Protein AF-A0A9E4D3T9-F1 (afdb_monomer_lite)

pLDDT: mean 90.88, std 11.83, range [35.38, 97.19]

Structure (mmCIF, N/CA/C/O backbone):
data_AF-A0A9E4D3T9-F1
#
_entry.id   AF-A0A9E4D3T9-F1
#
loop_
_atom_site.group_PDB
_atom_site.id
_atom_site.type_symbol
_atom_site.label_atom_id
_atom_site.label_alt_id
_atom_site.label_comp_id
_atom_site.label_asym_id
_atom_site.label_entity_id
_atom_site.label_seq_id
_atom_site.pdbx_PDB_ins_code
_atom_site.Cartn_x
_atom_site.Cartn_y
_atom_site.Cartn_z
_atom_site.occupancy
_atom_site.B_iso_or_equiv
_atom_site.auth_seq_id
_atom_site.auth_comp_id
_atom_site.auth_asym_id
_atom_site.auth_atom_id
_atom_site.pdbx_PDB_model_num
ATOM 1 N N . MET A 1 1 ? -10.841 -1.102 -3.836 1.00 58.62 1 MET A N 1
ATOM 2 C CA . MET A 1 1 ? -10.801 -1.593 -5.240 1.00 58.62 1 MET A CA 1
ATOM 3 C C . MET A 1 1 ? -9.591 -1.067 -6.013 1.00 58.62 1 MET A C 1
ATOM 5 O O . MET A 1 1 ? -8.963 -1.864 -6.695 1.00 58.62 1 MET A O 1
ATOM 9 N N . ARG A 1 2 ? -9.224 0.217 -5.884 1.00 80.56 2 ARG A N 1
ATOM 10 C CA . ARG A 1 2 ? -8.137 0.854 -6.652 1.00 80.56 2 ARG A CA 1
ATOM 11 C C . ARG A 1 2 ? -6.734 0.271 -6.410 1.00 80.56 2 ARG A C 1
ATOM 13 O O . ARG A 1 2 ? -6.014 0.018 -7.365 1.00 80.56 2 ARG A O 1
ATOM 20 N N . GLU A 1 3 ? -6.364 -0.028 -5.168 1.00 84.69 3 GLU A N 1
ATOM 21 C CA . GLU A 1 3 ? -5.005 -0.501 -4.833 1.00 84.69 3 GLU A CA 1
ATOM 22 C C . GLU A 1 3 ? -4.711 -1.911 -5.337 1.00 84.69 3 GLU A C 1
ATOM 24 O O . GLU A 1 3 ? -3.620 -2.180 -5.835 1.00 84.69 3 GLU A O 1
ATOM 29 N N . ARG A 1 4 ? -5.713 -2.800 -5.305 1.00 87.12 4 ARG A N 1
ATOM 30 C CA . ARG A 1 4 ? -5.611 -4.134 -5.918 1.00 87.12 4 ARG A CA 1
ATOM 31 C C . ARG A 1 4 ? -5.382 -4.039 -7.426 1.00 87.12 4 ARG A C 1
ATOM 33 O O . ARG A 1 4 ? -4.553 -4.768 -7.960 1.00 87.12 4 ARG A O 1
ATOM 40 N N . GLN A 1 5 ? -6.080 -3.122 -8.096 1.00 89.69 5 GLN A N 1
ATOM 41 C CA . GLN A 1 5 ? -5.905 -2.886 -9.530 1.00 89.69 5 GLN A CA 1
ATOM 42 C C . GLN A 1 5 ? -4.517 -2.316 -9.847 1.00 89.69 5 GLN A C 1
ATOM 44 O O . GLN A 1 5 ? -3.891 -2.730 -10.823 1.00 89.69 5 GLN A O 1
ATOM 49 N N . ILE A 1 6 ? -4.006 -1.404 -9.014 1.00 91.50 6 ILE A N 1
ATOM 50 C CA . ILE A 1 6 ? -2.640 -0.894 -9.161 1.00 91.50 6 ILE A CA 1
ATOM 51 C C . ILE A 1 6 ? -1.616 -2.008 -8.935 1.00 91.50 6 ILE A C 1
ATOM 53 O O . ILE A 1 6 ? -0.716 -2.143 -9.754 1.00 91.50 6 ILE A O 1
ATOM 57 N N . CYS A 1 7 ? -1.774 -2.860 -7.917 1.00 91.19 7 CYS A N 1
ATOM 58 C CA . CYS A 1 7 ? -0.881 -4.007 -7.709 1.00 91.19 7 CYS A CA 1
ATOM 59 C C . CYS A 1 7 ? -0.852 -4.936 -8.929 1.00 91.19 7 CYS A C 1
ATOM 61 O O . CYS A 1 7 ? 0.228 -5.287 -9.389 1.00 91.19 7 CYS A O 1
ATOM 63 N N . ALA A 1 8 ? -2.015 -5.254 -9.505 1.00 92.06 8 ALA A N 1
ATOM 64 C CA . ALA A 1 8 ? -2.088 -6.040 -10.736 1.00 92.06 8 ALA A CA 1
ATOM 65 C C . ALA A 1 8 ? -1.396 -5.337 -11.919 1.00 92.06 8 ALA A C 1
ATOM 67 O O . ALA A 1 8 ? -0.710 -5.977 -12.705 1.00 92.06 8 ALA A O 1
ATOM 68 N N . THR A 1 9 ? -1.517 -4.010 -12.021 1.00 94.44 9 THR A N 1
ATOM 69 C CA . THR A 1 9 ? -0.818 -3.225 -13.054 1.00 94.44 9 THR A CA 1
ATOM 70 C C . THR A 1 9 ? 0.703 -3.286 -12.875 1.00 94.44 9 THR A C 1
ATOM 72 O O . THR A 1 9 ? 1.434 -3.391 -13.856 1.00 94.44 9 THR A O 1
ATOM 75 N N . ILE A 1 10 ? 1.184 -3.242 -11.630 1.00 94.00 10 ILE A N 1
ATOM 76 C CA . ILE A 1 10 ? 2.607 -3.374 -11.297 1.00 94.00 10 ILE A CA 1
ATOM 77 C C . ILE A 1 10 ? 3.115 -4.780 -11.641 1.00 94.00 10 ILE A C 1
ATOM 79 O O . ILE A 1 10 ? 4.200 -4.906 -12.204 1.00 94.00 10 ILE A O 1
ATOM 83 N N . ASP A 1 11 ? 2.329 -5.819 -11.347 1.00 92.88 11 ASP A N 1
ATOM 84 C CA . ASP A 1 11 ? 2.656 -7.201 -11.713 1.00 92.88 11 ASP A CA 1
ATOM 85 C C . ASP A 1 11 ? 2.786 -7.353 -13.234 1.00 92.88 11 ASP A C 1
ATOM 87 O O . ASP A 1 11 ? 3.779 -7.897 -13.713 1.00 92.88 11 ASP A O 1
ATOM 91 N N . THR A 1 12 ? 1.844 -6.799 -14.003 1.00 93.38 12 THR A N 1
ATOM 92 C CA . THR A 1 12 ? 1.932 -6.791 -15.469 1.00 93.38 12 THR A CA 1
ATOM 93 C C . THR A 1 12 ? 3.198 -6.082 -15.949 1.00 93.38 12 THR A C 1
ATOM 95 O O . THR A 1 12 ? 3.951 -6.663 -16.723 1.00 93.38 12 THR A O 1
ATOM 98 N N . LEU A 1 13 ? 3.494 -4.879 -15.442 1.00 93.50 13 LEU A N 1
ATOM 99 C CA . LEU A 1 13 ? 4.714 -4.138 -15.799 1.00 93.50 13 LEU A CA 1
ATOM 100 C C . LEU A 1 13 ? 6.002 -4.911 -15.490 1.00 93.50 13 LEU A C 1
ATOM 102 O O . LEU A 1 13 ? 6.992 -4.777 -16.207 1.00 93.50 13 LEU A O 1
ATOM 106 N N . ALA A 1 14 ? 6.012 -5.710 -14.423 1.00 92.94 14 ALA A N 1
ATOM 107 C CA . ALA A 1 14 ? 7.166 -6.533 -14.084 1.00 92.94 14 ALA A CA 1
ATOM 108 C C . ALA A 1 14 ? 7.370 -7.682 -15.088 1.00 92.94 14 ALA A C 1
ATOM 110 O O . ALA A 1 14 ? 8.515 -8.048 -15.359 1.00 92.94 14 ALA A O 1
ATOM 111 N N . LEU A 1 15 ? 6.286 -8.214 -15.662 1.00 90.56 15 LEU A N 1
ATOM 112 C CA . LEU A 1 15 ? 6.290 -9.387 -16.541 1.00 90.56 15 LEU A CA 1
ATOM 113 C C . LEU A 1 15 ? 6.420 -9.059 -18.039 1.00 90.56 15 LEU A C 1
ATOM 115 O O . LEU A 1 15 ? 6.905 -9.900 -18.788 1.00 90.56 15 LEU A O 1
ATOM 119 N N . THR A 1 16 ? 5.996 -7.878 -18.500 1.00 88.38 16 THR A N 1
ATOM 120 C CA . THR A 1 16 ? 5.957 -7.553 -19.940 1.00 88.38 16 THR A CA 1
ATOM 121 C C . THR A 1 16 ? 7.316 -7.150 -20.495 1.00 88.38 16 THR A C 1
ATOM 123 O O . THR A 1 16 ? 7.887 -6.168 -20.036 1.00 88.38 16 THR A O 1
ATOM 126 N N . GLU A 1 17 ? 7.814 -7.813 -21.538 1.00 82.12 17 GLU A N 1
ATOM 127 C CA . GLU A 1 17 ? 9.114 -7.477 -22.152 1.00 82.12 17 GLU A CA 1
ATOM 128 C C . GLU A 1 17 ? 9.203 -6.025 -22.636 1.00 82.12 17 GLU A C 1
ATOM 130 O O . GLU A 1 17 ? 10.240 -5.395 -22.449 1.00 82.12 17 GLU A O 1
ATOM 135 N N . VAL A 1 18 ? 8.099 -5.486 -23.159 1.00 88.19 18 VAL A N 1
ATOM 136 C CA . VAL A 1 18 ? 7.977 -4.088 -23.585 1.00 88.19 18 VAL A CA 1
ATOM 137 C C . VAL A 1 18 ? 7.400 -3.235 -22.456 1.00 88.19 18 VAL A C 1
ATOM 139 O O . VAL A 1 18 ? 6.403 -3.605 -21.822 1.00 88.19 18 VAL A O 1
ATOM 142 N N . PHE A 1 19 ? 8.009 -2.078 -22.210 1.00 92.00 19 PHE A N 1
ATOM 143 C CA . PHE A 1 19 ? 7.579 -1.134 -21.188 1.00 92.00 19 PHE A CA 1
ATOM 144 C C . PHE A 1 19 ? 6.271 -0.417 -21.568 1.00 92.00 19 PHE A C 1
ATOM 146 O O . PHE A 1 19 ? 6.219 0.433 -22.460 1.00 92.00 19 PHE A O 1
ATOM 153 N N . ASP A 1 20 ? 5.196 -0.710 -20.831 1.00 94.81 20 ASP A N 1
ATOM 154 C CA . ASP A 1 20 ? 3.904 -0.028 -20.969 1.00 94.81 20 ASP A CA 1
ATOM 155 C C . ASP A 1 20 ? 3.940 1.342 -20.265 1.00 94.81 20 ASP A C 1
ATOM 157 O O . ASP A 1 20 ? 3.680 1.481 -19.064 1.00 94.81 20 ASP A O 1
ATOM 161 N N . ARG A 1 21 ? 4.258 2.385 -21.041 1.00 94.94 21 ARG A N 1
ATOM 162 C CA . ARG A 1 21 ? 4.296 3.783 -20.578 1.00 94.94 21 ARG A CA 1
ATOM 163 C C . ARG A 1 21 ? 2.975 4.230 -19.920 1.00 94.94 21 ARG A C 1
ATOM 165 O O . ARG A 1 21 ? 3.037 4.728 -18.790 1.00 94.94 21 ARG A O 1
ATOM 172 N N . PRO A 1 22 ? 1.784 4.066 -20.538 1.00 95.12 22 PRO A N 1
ATOM 173 C CA . PRO A 1 22 ? 0.513 4.374 -19.880 1.00 95.12 22 PRO A CA 1
ATOM 174 C C . PRO A 1 22 ? 0.323 3.688 -18.522 1.00 95.12 22 PRO A C 1
ATOM 176 O O . PRO A 1 22 ? -0.147 4.326 -17.574 1.00 95.12 22 PRO A O 1
ATOM 179 N N . ALA A 1 23 ? 0.666 2.404 -18.399 1.00 94.94 23 ALA A N 1
ATOM 180 C CA . ALA A 1 23 ? 0.594 1.688 -17.128 1.00 94.94 23 ALA A CA 1
ATOM 181 C C . ALA A 1 23 ? 1.567 2.263 -16.095 1.00 94.94 23 ALA A C 1
ATOM 183 O O . ALA A 1 23 ? 1.160 2.526 -14.960 1.00 94.94 23 ALA A O 1
ATOM 184 N N . ALA A 1 24 ? 2.810 2.536 -16.491 1.00 96.00 24 ALA A N 1
ATOM 185 C CA . ALA A 1 24 ? 3.814 3.122 -15.613 1.00 96.00 24 ALA A CA 1
ATOM 186 C C . ALA A 1 24 ? 3.401 4.507 -15.091 1.00 96.00 24 ALA A C 1
ATOM 188 O O . ALA A 1 24 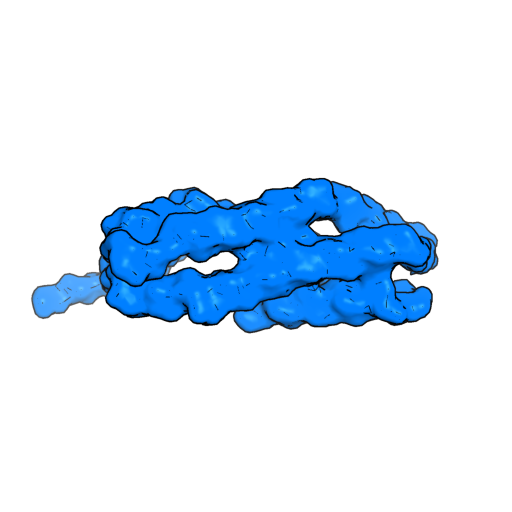? 3.555 4.777 -13.900 1.00 96.00 24 ALA A O 1
ATOM 189 N N . MET A 1 25 ? 2.791 5.355 -15.927 1.00 96.06 25 MET A N 1
ATOM 190 C CA . MET A 1 25 ? 2.252 6.651 -15.490 1.00 96.06 25 MET A CA 1
ATOM 191 C C . MET A 1 25 ? 1.140 6.496 -14.447 1.00 96.06 25 MET A C 1
ATOM 193 O O . MET A 1 25 ? 1.121 7.219 -13.450 1.00 96.06 25 MET A O 1
ATOM 197 N N . ARG A 1 26 ? 0.216 5.541 -14.643 1.00 95.31 26 ARG A N 1
ATOM 198 C CA . ARG A 1 26 ? -0.857 5.266 -13.669 1.00 95.31 26 ARG A CA 1
ATOM 199 C C . ARG A 1 26 ? -0.292 4.808 -12.327 1.00 95.31 26 ARG A C 1
ATOM 201 O O . ARG A 1 26 ? -0.758 5.278 -11.290 1.00 95.31 26 ARG A O 1
ATOM 208 N N . VAL A 1 27 ? 0.705 3.923 -12.356 1.00 95.75 27 VAL A N 1
ATOM 209 C CA . VAL A 1 27 ? 1.402 3.454 -11.154 1.00 95.75 27 VAL A CA 1
ATOM 210 C C . VAL A 1 27 ? 2.106 4.618 -10.466 1.00 95.75 27 VAL A C 1
ATOM 212 O O . VAL A 1 27 ? 1.870 4.848 -9.285 1.00 95.75 27 VAL A O 1
ATOM 215 N N . LEU A 1 28 ? 2.915 5.395 -11.189 1.00 96.00 28 LEU A N 1
ATOM 216 C CA . LEU A 1 28 ? 3.689 6.490 -10.607 1.00 96.00 28 LEU A CA 1
ATOM 217 C C . LEU A 1 28 ? 2.791 7.558 -9.969 1.00 96.00 28 LEU A C 1
ATOM 219 O O . LEU A 1 28 ? 3.089 8.025 -8.872 1.00 96.00 28 LEU A O 1
ATOM 223 N N . ARG A 1 29 ? 1.658 7.885 -10.604 1.00 95.19 29 ARG A N 1
ATOM 224 C CA . ARG A 1 29 ? 0.645 8.779 -10.030 1.00 95.19 29 ARG A CA 1
ATOM 225 C C . ARG A 1 29 ? 0.128 8.256 -8.691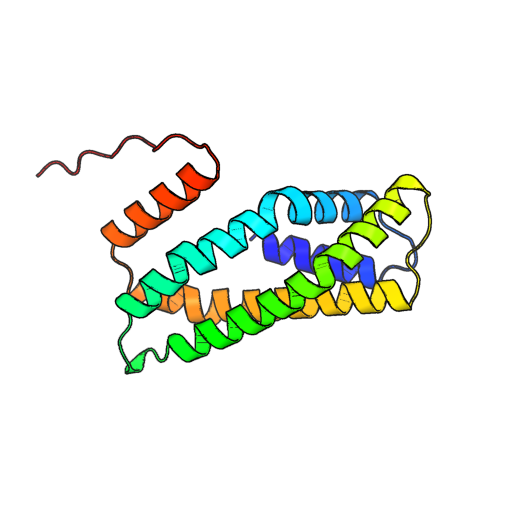 1.00 95.19 29 ARG A C 1
ATOM 227 O O . ARG A 1 29 ? 0.181 8.972 -7.698 1.00 95.19 29 ARG A O 1
ATOM 234 N N . PHE A 1 30 ? -0.295 6.992 -8.642 1.00 94.44 30 PHE A N 1
ATOM 235 C CA . PHE A 1 30 ? -0.759 6.368 -7.400 1.00 94.44 30 PHE A CA 1
ATOM 236 C C . PHE A 1 30 ? 0.319 6.392 -6.302 1.00 94.44 30 PHE A C 1
ATOM 238 O O . PHE A 1 30 ? 0.043 6.777 -5.166 1.00 94.44 30 PHE A O 1
ATOM 245 N N . LEU A 1 31 ? 1.560 6.024 -6.642 1.00 94.69 31 LEU A N 1
ATOM 246 C CA . LEU A 1 31 ? 2.677 6.003 -5.694 1.00 94.69 31 LEU A CA 1
ATOM 247 C C . LEU A 1 31 ? 2.999 7.394 -5.126 1.00 94.69 31 LEU A C 1
ATOM 249 O O . LEU A 1 31 ? 3.400 7.503 -3.968 1.00 94.69 31 LEU A O 1
ATOM 253 N N . ASN A 1 32 ? 2.844 8.445 -5.934 1.00 93.38 32 ASN A N 1
ATOM 254 C CA . ASN A 1 32 ? 3.168 9.816 -5.545 1.00 93.38 32 ASN A CA 1
ATOM 255 C C . ASN A 1 32 ? 2.039 10.496 -4.763 1.00 93.38 32 ASN A C 1
ATOM 257 O O . ASN A 1 32 ? 2.318 11.235 -3.822 1.00 93.38 32 ASN A O 1
ATOM 261 N N . GLU A 1 33 ? 0.790 10.273 -5.165 1.00 91.25 33 GLU A N 1
ATOM 262 C CA . GLU A 1 33 ? -0.354 11.065 -4.700 1.00 91.25 33 GLU A CA 1
ATOM 263 C C . GLU A 1 33 ? -1.195 10.339 -3.646 1.00 91.25 33 GLU A C 1
ATOM 265 O O . GLU A 1 33 ? -1.779 10.978 -2.774 1.00 91.25 33 GLU A O 1
ATOM 270 N N . GLU A 1 34 ? -1.267 9.007 -3.705 1.00 92.00 34 GLU A N 1
ATOM 271 C CA . GLU A 1 34 ? -2.263 8.244 -2.947 1.00 92.00 34 GLU A CA 1
ATOM 272 C C . GLU A 1 34 ? -1.637 7.348 -1.883 1.00 92.00 34 GLU A C 1
ATOM 274 O O . GLU A 1 34 ? -2.092 7.364 -0.739 1.00 92.00 34 GLU A O 1
ATOM 279 N N . LEU A 1 35 ? -0.580 6.606 -2.234 1.00 92.25 35 LEU A N 1
ATOM 280 C CA . LEU A 1 35 ? -0.020 5.565 -1.369 1.00 92.25 35 LEU A CA 1
ATOM 281 C C . LEU A 1 35 ? 0.389 6.108 0.006 1.00 92.25 35 LEU A C 1
ATOM 283 O O . LEU A 1 35 ? -0.022 5.575 1.030 1.00 92.25 35 LEU A O 1
ATOM 287 N N . ASN A 1 36 ? 1.159 7.199 0.047 1.00 91.38 36 ASN A N 1
ATOM 288 C CA . ASN A 1 36 ? 1.620 7.767 1.317 1.00 91.38 36 ASN A CA 1
ATOM 289 C C . ASN A 1 36 ? 0.463 8.257 2.194 1.00 91.38 36 ASN A C 1
ATOM 291 O O . ASN A 1 36 ? 0.523 8.135 3.413 1.00 91.38 36 ASN A O 1
ATOM 295 N N . VAL A 1 37 ? -0.586 8.825 1.595 1.00 92.38 37 VAL A N 1
ATOM 296 C CA . VAL A 1 37 ? -1.745 9.310 2.354 1.00 92.38 37 VAL A CA 1
ATOM 297 C C . VAL A 1 37 ? -2.528 8.129 2.924 1.00 92.38 37 VAL A C 1
ATOM 299 O O . VAL A 1 37 ? -2.897 8.173 4.092 1.00 92.38 37 VAL A O 1
ATOM 302 N N . HIS A 1 38 ? -2.712 7.064 2.138 1.00 92.69 38 HIS A N 1
ATOM 303 C CA . HIS A 1 3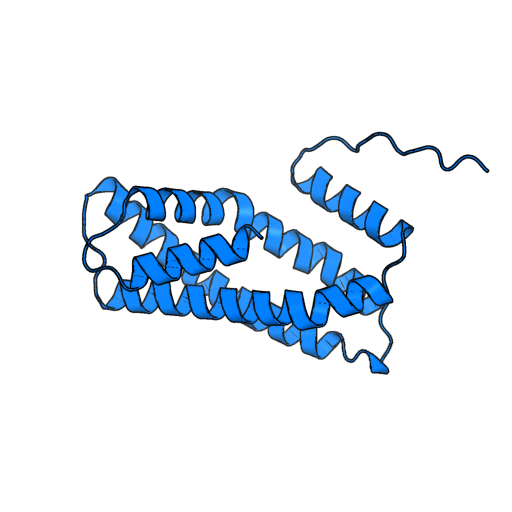8 ? -3.351 5.829 2.588 1.00 92.69 38 HIS A CA 1
ATOM 304 C C . HIS A 1 38 ? -2.595 5.181 3.758 1.00 92.69 38 HIS A C 1
ATOM 306 O O . HIS A 1 38 ? -3.180 4.995 4.821 1.00 92.69 38 HIS A O 1
ATOM 312 N N . LEU A 1 39 ? -1.282 4.953 3.623 1.00 93.25 39 LEU A N 1
ATOM 313 C CA . LEU A 1 39 ? -0.473 4.346 4.690 1.00 93.25 39 LEU A CA 1
ATOM 314 C C . LEU A 1 39 ? -0.508 5.167 5.987 1.00 93.25 39 LEU A C 1
ATOM 316 O O . LEU A 1 39 ? -0.488 4.619 7.090 1.00 93.25 39 LEU A O 1
ATOM 320 N N . ARG A 1 40 ? -0.571 6.498 5.876 1.00 93.94 40 ARG A N 1
ATOM 321 C CA . ARG A 1 40 ? -0.719 7.372 7.042 1.00 93.94 40 ARG A CA 1
ATOM 322 C C . ARG A 1 40 ? -2.102 7.282 7.678 1.00 93.94 40 ARG A C 1
ATOM 324 O O . ARG A 1 40 ? -2.187 7.308 8.898 1.00 93.94 40 ARG A O 1
ATOM 331 N N . ASP A 1 41 ? -3.170 7.177 6.891 1.00 94.94 41 ASP A N 1
ATOM 332 C CA . ASP A 1 41 ? -4.512 6.971 7.449 1.00 94.94 41 ASP A CA 1
ATOM 333 C C . ASP A 1 41 ? -4.593 5.664 8.244 1.00 94.94 41 ASP A C 1
ATOM 335 O O . ASP A 1 41 ? -5.254 5.583 9.278 1.00 94.94 41 ASP A O 1
ATOM 339 N N . GLU A 1 42 ? -3.906 4.629 7.776 1.00 95.19 42 GLU A N 1
ATOM 340 C CA . GLU A 1 42 ? -3.867 3.361 8.485 1.00 95.19 42 GLU A CA 1
ATOM 341 C C . GLU A 1 42 ? -3.056 3.455 9.780 1.00 95.19 42 GLU A C 1
ATOM 343 O O . GLU A 1 42 ? -3.557 3.127 10.855 1.00 95.19 42 GLU A O 1
ATOM 348 N N . THR A 1 43 ? -1.822 3.950 9.686 1.00 94.94 43 THR A N 1
ATOM 349 C CA . THR A 1 43 ? -0.872 3.970 10.808 1.00 94.94 43 THR A CA 1
ATOM 350 C C . THR A 1 43 ? -1.214 4.998 11.882 1.00 94.94 43 THR A C 1
ATOM 352 O O . THR A 1 43 ? -1.054 4.711 13.067 1.00 94.94 43 THR A O 1
ATOM 355 N N . GLU A 1 44 ? -1.699 6.180 11.503 1.00 95.50 44 GLU A N 1
ATOM 356 C CA . GLU A 1 44 ? -1.999 7.258 12.451 1.00 95.50 44 GLU A CA 1
ATOM 357 C C . GLU A 1 44 ? -3.435 7.188 12.998 1.00 95.50 44 GLU A C 1
ATOM 359 O O . GLU A 1 44 ? -3.690 7.716 14.082 1.00 95.50 44 GLU A O 1
ATOM 364 N N . ASP A 1 45 ? -4.371 6.543 12.287 1.00 95.69 45 ASP A N 1
ATOM 365 C CA . ASP A 1 45 ? -5.788 6.543 12.667 1.00 95.69 45 ASP A CA 1
ATOM 366 C C . ASP A 1 45 ? -6.402 5.145 12.813 1.00 95.69 45 ASP A C 1
ATOM 368 O O . ASP A 1 45 ? -6.903 4.820 13.894 1.00 95.69 45 ASP A O 1
ATOM 372 N N . LEU A 1 46 ? -6.386 4.309 11.768 1.00 96.19 46 LEU A N 1
ATOM 373 C CA . LEU A 1 46 ? -7.088 3.019 11.800 1.00 96.19 46 LEU A CA 1
ATOM 374 C C . LEU A 1 46 ? -6.482 2.052 12.826 1.00 96.19 46 LEU A C 1
ATOM 376 O O . LEU A 1 46 ? -7.218 1.484 13.633 1.00 96.19 46 LEU A O 1
ATOM 380 N N . PHE A 1 47 ? -5.162 1.857 12.819 1.00 96.75 47 PHE A N 1
ATOM 381 C CA . PHE A 1 47 ? -4.503 0.890 13.699 1.00 96.75 47 PHE A CA 1
ATOM 382 C C . PHE A 1 47 ? -4.635 1.259 15.182 1.00 96.75 47 PHE A C 1
ATOM 384 O O . PHE A 1 47 ? -5.056 0.390 15.950 1.00 96.75 47 PHE A O 1
ATOM 391 N N . PRO A 1 48 ? -4.390 2.516 15.616 1.00 96.38 48 PRO A N 1
ATOM 392 C CA . PRO A 1 48 ? -4.608 2.901 17.012 1.00 96.38 48 PRO A CA 1
ATOM 393 C C . PRO A 1 48 ? -6.064 2.726 17.457 1.00 96.38 48 PRO A C 1
ATOM 395 O O . PRO A 1 48 ? -6.343 2.323 18.587 1.00 96.38 48 PRO A O 1
ATOM 398 N N . LEU A 1 49 ? -7.011 3.012 16.563 1.00 96.38 49 LEU A N 1
ATOM 399 C CA . LEU A 1 49 ? -8.432 2.878 16.849 1.00 96.38 49 LEU A CA 1
ATOM 400 C C . LEU A 1 49 ? -8.849 1.411 17.010 1.00 96.38 49 LEU A C 1
ATOM 402 O O . LEU A 1 49 ? -9.594 1.089 17.937 1.00 96.38 49 LEU A O 1
ATOM 406 N N . LEU A 1 50 ? -8.339 0.524 16.152 1.00 96.88 50 LEU A N 1
ATOM 407 C CA . LEU A 1 50 ? -8.549 -0.917 16.260 1.00 96.88 50 LEU A CA 1
ATOM 408 C C . LEU A 1 50 ? -7.920 -1.488 17.531 1.00 96.88 50 LEU A C 1
ATOM 410 O O . LEU A 1 50 ? -8.602 -2.214 18.248 1.00 96.88 50 LEU A O 1
ATOM 414 N N . ALA A 1 51 ? -6.688 -1.099 17.861 1.00 95.69 51 ALA A N 1
ATOM 415 C CA . ALA A 1 51 ? -6.026 -1.517 19.097 1.00 95.69 51 ALA A CA 1
ATOM 416 C C . ALA A 1 51 ? -6.835 -1.139 20.351 1.00 95.69 51 ALA A C 1
ATOM 418 O O . ALA A 1 51 ? -6.877 -1.896 21.313 1.00 95.69 51 ALA A O 1
ATOM 419 N N . ARG A 1 52 ? -7.539 0.003 20.329 1.00 95.75 52 ARG A N 1
ATOM 420 C CA . ARG A 1 52 ? -8.397 0.441 21.442 1.00 95.75 52 ARG A CA 1
ATOM 421 C C . ARG A 1 52 ? -9.754 -0.271 21.504 1.00 95.75 52 ARG A C 1
ATOM 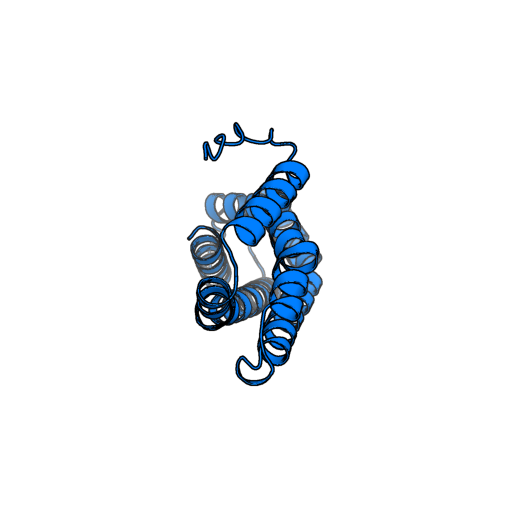423 O O . ARG A 1 52 ? -10.329 -0.379 22.583 1.00 95.75 52 ARG A O 1
ATOM 430 N N . ARG A 1 53 ? -10.330 -0.649 20.358 1.00 95.38 53 ARG A N 1
ATOM 431 C CA . ARG A 1 53 ? -11.701 -1.194 20.264 1.00 95.38 53 ARG A CA 1
ATOM 432 C C . ARG A 1 53 ? -11.762 -2.717 20.296 1.00 95.38 53 ARG A C 1
ATOM 434 O O . ARG A 1 53 ? -12.819 -3.263 20.605 1.00 95.38 53 ARG A O 1
ATOM 441 N N . CYS A 1 54 ? -10.675 -3.385 19.940 1.00 96.06 54 CYS A N 1
ATOM 442 C CA . CYS A 1 54 ? -10.616 -4.836 19.934 1.00 96.06 54 CYS A CA 1
ATOM 443 C C . CYS A 1 54 ? -10.315 -5.387 21.327 1.00 96.06 54 CYS A C 1
ATOM 445 O O . CYS A 1 54 ? -9.671 -4.756 22.161 1.00 96.06 54 CYS A O 1
ATOM 447 N N . THR A 1 55 ? -10.788 -6.601 21.547 1.00 93.50 55 THR A N 1
ATOM 448 C CA . THR A 1 55 ? -10.503 -7.432 22.711 1.00 93.50 55 THR A CA 1
ATOM 449 C C . THR A 1 55 ? -9.297 -8.333 22.434 1.00 93.50 55 THR A C 1
ATOM 451 O O . THR A 1 55 ? -8.867 -8.479 21.288 1.00 93.50 55 THR A O 1
ATOM 454 N N . ALA A 1 56 ? -8.768 -8.985 23.472 1.00 90.62 56 ALA A N 1
ATOM 455 C CA . ALA A 1 56 ? -7.675 -9.947 23.317 1.00 90.62 56 ALA A CA 1
ATOM 456 C C . ALA A 1 56 ? -8.041 -11.120 22.383 1.00 90.62 56 ALA A C 1
ATOM 458 O O . ALA A 1 56 ? -7.192 -11.589 21.628 1.00 90.62 56 ALA A O 1
ATOM 459 N N . GLU A 1 57 ? -9.308 -11.548 22.383 1.00 91.31 57 GLU A N 1
ATOM 460 C CA . GLU A 1 57 ? -9.817 -12.634 21.531 1.00 91.31 57 GLU A CA 1
ATOM 461 C C . GLU A 1 57 ? -9.764 -12.298 20.035 1.00 91.31 57 GLU A C 1
ATOM 463 O O . GLU A 1 57 ? -9.635 -13.195 19.206 1.00 91.31 57 GLU A O 1
ATOM 468 N N . ASP A 1 58 ? -9.807 -11.011 19.673 1.00 92.75 58 ASP A N 1
ATOM 469 C CA . ASP A 1 58 ? -9.709 -10.580 18.275 1.00 92.75 58 ASP A CA 1
ATOM 470 C C . ASP A 1 58 ? -8.276 -10.694 17.720 1.00 92.75 58 ASP A C 1
ATOM 472 O O . ASP A 1 58 ? -8.078 -10.570 16.511 1.00 92.75 58 ASP A O 1
ATOM 476 N N . ALA A 1 59 ? -7.271 -10.878 18.590 1.00 92.50 59 ALA A N 1
ATOM 477 C CA . ALA A 1 59 ? -5.852 -10.995 18.238 1.00 92.50 59 ALA A CA 1
ATOM 478 C C . ALA A 1 59 ? -5.341 -9.889 17.281 1.00 92.50 59 ALA A C 1
ATOM 480 O O . ALA A 1 59 ? -4.466 -10.119 16.437 1.00 92.50 59 ALA A O 1
ATOM 481 N N . ILE A 1 60 ? -5.886 -8.670 17.402 1.00 95.75 60 ILE A N 1
ATOM 482 C CA . ILE A 1 60 ? -5.709 -7.606 16.403 1.00 95.75 60 ILE A CA 1
ATOM 483 C C . ILE A 1 60 ? -4.257 -7.139 16.256 1.00 95.75 60 ILE A C 1
ATOM 485 O O . ILE A 1 60 ? -3.820 -6.792 15.159 1.00 95.75 60 ILE A O 1
ATOM 489 N N . GLU A 1 61 ? -3.488 -7.160 17.345 1.00 94.94 61 GLU A N 1
ATOM 490 C CA . GLU A 1 61 ? -2.110 -6.666 17.371 1.00 94.94 61 GLU A CA 1
ATOM 491 C C . GLU A 1 61 ? -1.209 -7.460 16.423 1.00 94.94 61 GLU A C 1
ATOM 493 O O . GLU A 1 61 ? -0.415 -6.877 15.685 1.00 94.94 61 GLU A O 1
ATOM 498 N N . GLY A 1 62 ? -1.386 -8.784 16.364 1.00 93.88 62 GLY A N 1
ATOM 499 C CA . GLY A 1 62 ? -0.647 -9.641 15.438 1.00 93.88 62 GLY A CA 1
ATOM 500 C C . GLY A 1 62 ? -0.970 -9.334 13.973 1.00 93.88 62 GLY A C 1
ATOM 501 O O . GLY A 1 62 ? -0.075 -9.313 13.123 1.00 93.88 62 GLY A O 1
ATOM 502 N N . ALA A 1 63 ? -2.237 -9.036 13.669 1.00 93.50 63 ALA A N 1
ATOM 503 C CA . ALA A 1 63 ? -2.658 -8.651 12.325 1.00 93.50 63 ALA A CA 1
ATOM 504 C C . ALA A 1 63 ? -2.090 -7.279 11.919 1.00 93.50 63 ALA A C 1
ATOM 506 O O . ALA A 1 63 ? -1.563 -7.142 10.811 1.00 93.50 63 ALA A O 1
ATOM 507 N N . ILE A 1 64 ? -2.127 -6.293 12.825 1.00 97.06 64 ILE A N 1
ATOM 508 C CA . ILE A 1 64 ? -1.525 -4.966 12.622 1.00 97.06 64 ILE A CA 1
ATOM 509 C C . ILE A 1 64 ? -0.014 -5.091 12.410 1.00 97.06 64 ILE A C 1
ATOM 511 O O . ILE A 1 64 ? 0.520 -4.514 11.461 1.00 97.06 64 ILE A O 1
ATOM 515 N N . ALA A 1 65 ? 0.681 -5.873 13.239 1.00 95.44 65 ALA A N 1
ATOM 516 C CA . ALA A 1 65 ? 2.121 -6.087 13.119 1.00 95.44 65 ALA A CA 1
ATOM 517 C C . ALA A 1 65 ? 2.500 -6.689 11.756 1.00 95.44 65 ALA A C 1
ATOM 519 O O . ALA A 1 65 ? 3.432 -6.213 11.103 1.00 95.44 65 ALA A O 1
ATOM 520 N N . ARG A 1 66 ? 1.744 -7.690 11.284 1.00 93.06 66 ARG A N 1
ATOM 521 C CA . ARG A 1 66 ? 1.953 -8.303 9.964 1.00 93.06 66 ARG A CA 1
ATOM 522 C C . ARG A 1 66 ? 1.765 -7.299 8.828 1.00 93.06 66 ARG A C 1
ATOM 524 O O . ARG A 1 66 ? 2.615 -7.225 7.942 1.00 93.06 66 ARG A O 1
ATOM 531 N N . VAL A 1 67 ? 0.675 -6.533 8.856 1.00 95.19 67 VAL A N 1
ATOM 532 C CA . VAL A 1 67 ? 0.402 -5.498 7.849 1.00 95.19 67 VAL A CA 1
ATOM 533 C C . VAL A 1 67 ? 1.506 -4.440 7.846 1.00 95.19 67 VAL A C 1
ATOM 535 O O . VAL A 1 67 ? 2.064 -4.135 6.793 1.00 95.19 67 VAL A O 1
ATOM 538 N N . THR A 1 68 ? 1.893 -3.961 9.026 1.00 96.06 68 THR A N 1
ATOM 539 C CA . THR A 1 68 ? 2.922 -2.927 9.194 1.00 96.06 68 THR A CA 1
ATOM 540 C C . THR A 1 68 ? 4.278 -3.398 8.660 1.00 96.06 68 THR A C 1
ATOM 542 O O . THR A 1 68 ? 4.983 -2.645 7.989 1.00 96.06 68 THR A O 1
ATOM 545 N N . ALA A 1 69 ? 4.646 -4.662 8.890 1.00 96.31 69 ALA A N 1
ATOM 546 C CA . ALA A 1 69 ? 5.886 -5.231 8.367 1.00 96.31 69 ALA A CA 1
ATOM 547 C C . ALA A 1 69 ? 5.930 -5.226 6.827 1.00 96.31 69 ALA A C 1
ATOM 549 O O . ALA A 1 69 ? 6.951 -4.852 6.238 1.00 96.31 69 ALA A O 1
ATOM 550 N N . ASP A 1 70 ? 4.827 -5.588 6.164 1.00 95.88 70 ASP A N 1
ATOM 551 C CA . ASP A 1 70 ? 4.735 -5.543 4.701 1.00 95.88 70 ASP A CA 1
ATOM 552 C C . ASP A 1 70 ? 4.749 -4.099 4.165 1.00 95.88 70 ASP A C 1
ATOM 554 O O . ASP A 1 70 ? 5.435 -3.828 3.176 1.00 95.88 70 ASP A O 1
ATOM 558 N N . GLN A 1 71 ? 4.098 -3.151 4.847 1.00 95.00 71 GLN A N 1
ATOM 559 C CA . GLN A 1 71 ? 4.130 -1.723 4.496 1.00 95.00 71 GLN A CA 1
ATOM 560 C C . GLN A 1 71 ? 5.530 -1.113 4.614 1.00 95.00 71 GLN A C 1
ATOM 562 O O . GLN A 1 71 ? 5.975 -0.392 3.715 1.00 95.00 71 GLN A O 1
ATOM 567 N N . ILE A 1 72 ? 6.262 -1.430 5.688 1.00 96.06 72 ILE A N 1
ATOM 568 C CA . ILE A 1 72 ? 7.651 -0.990 5.881 1.00 96.06 72 ILE A CA 1
ATOM 569 C C . ILE A 1 72 ? 8.529 -1.543 4.758 1.00 96.06 72 ILE A C 1
ATOM 571 O O . ILE A 1 72 ? 9.326 -0.812 4.166 1.00 96.06 72 ILE A O 1
ATOM 575 N N . ALA A 1 73 ? 8.384 -2.828 4.438 1.00 96.81 73 ALA A N 1
ATOM 576 C CA . ALA A 1 73 ? 9.169 -3.454 3.387 1.00 96.81 73 ALA A CA 1
ATOM 577 C C . ALA A 1 73 ? 8.858 -2.877 1.992 1.00 96.81 73 ALA A C 1
ATOM 579 O O . ALA A 1 73 ? 9.789 -2.643 1.219 1.00 96.81 73 ALA A O 1
ATOM 580 N N . ALA A 1 74 ? 7.590 -2.572 1.688 1.00 94.75 74 ALA A N 1
ATOM 581 C CA . ALA A 1 74 ? 7.203 -1.878 0.459 1.00 94.75 74 ALA A CA 1
ATOM 582 C C . ALA A 1 74 ? 7.785 -0.455 0.400 1.00 94.75 74 ALA A C 1
ATOM 584 O O . ALA A 1 74 ? 8.420 -0.079 -0.587 1.00 94.75 74 ALA A O 1
ATOM 585 N N . THR A 1 75 ? 7.653 0.314 1.484 1.00 94.88 75 THR A N 1
ATOM 586 C CA . THR A 1 75 ? 8.145 1.700 1.574 1.00 94.88 75 THR A CA 1
ATOM 587 C C . THR A 1 75 ? 9.662 1.788 1.391 1.00 94.88 75 THR A C 1
ATOM 589 O O . THR A 1 75 ? 10.149 2.703 0.731 1.00 94.88 75 THR A O 1
ATOM 592 N N . ARG A 1 76 ? 10.428 0.801 1.876 1.00 96.69 76 ARG A N 1
ATOM 593 C CA . ARG A 1 76 ? 11.886 0.727 1.644 1.00 96.69 76 ARG A CA 1
ATOM 594 C C . ARG A 1 76 ? 12.261 0.599 0.164 1.00 96.69 76 ARG A C 1
ATOM 596 O O . ARG A 1 76 ? 13.323 1.064 -0.237 1.00 96.69 76 ARG A O 1
ATOM 603 N N . LEU A 1 77 ? 11.415 -0.034 -0.650 1.00 96.31 77 LEU A N 1
ATOM 604 C CA . LEU A 1 77 ? 11.643 -0.203 -2.091 1.00 96.31 77 LEU A CA 1
ATOM 605 C C . LEU A 1 77 ? 11.131 0.995 -2.906 1.00 96.31 77 LEU A C 1
ATOM 607 O O . LEU A 1 77 ? 11.556 1.187 -4.048 1.00 96.31 77 LEU A O 1
ATOM 611 N N . LEU A 1 78 ? 10.249 1.812 -2.326 1.00 95.38 78 LEU A N 1
ATOM 612 C CA . LEU A 1 78 ? 9.524 2.874 -3.017 1.00 95.38 78 LEU A CA 1
ATOM 613 C C . LEU A 1 78 ? 10.428 3.906 -3.721 1.00 95.38 78 LEU A C 1
ATOM 615 O O . LEU A 1 78 ? 10.153 4.194 -4.887 1.00 95.38 78 LEU A O 1
ATOM 619 N N . PRO A 1 79 ? 11.520 4.432 -3.121 1.00 96.12 79 PRO A N 1
ATOM 620 C CA . PRO A 1 79 ? 12.394 5.383 -3.814 1.00 96.12 79 PRO A CA 1
ATOM 621 C C . PRO A 1 79 ? 13.004 4.796 -5.090 1.00 96.12 79 PRO A C 1
ATOM 623 O O . PRO A 1 79 ? 13.042 5.454 -6.128 1.00 96.12 79 PRO A O 1
ATOM 626 N N . ARG A 1 80 ? 13.417 3.523 -5.037 1.00 96.38 80 ARG A N 1
ATOM 627 C CA . ARG A 1 80 ? 13.998 2.813 -6.181 1.00 96.38 80 ARG A CA 1
ATOM 628 C C . ARG A 1 80 ? 12.959 2.561 -7.274 1.00 96.38 80 ARG A C 1
ATOM 630 O O . ARG A 1 80 ? 13.263 2.760 -8.446 1.00 96.38 80 ARG A O 1
ATOM 637 N N . VAL A 1 81 ? 11.747 2.148 -6.897 1.00 96.56 81 VAL A N 1
ATOM 638 C CA . VAL A 1 81 ? 10.627 1.943 -7.835 1.00 96.56 81 VAL A CA 1
ATOM 639 C C . VAL A 1 81 ? 10.243 3.251 -8.529 1.00 96.56 81 VAL A C 1
ATOM 641 O O . VAL A 1 81 ? 10.071 3.274 -9.743 1.00 96.56 81 VAL A O 1
ATOM 644 N N . ARG A 1 82 ? 10.174 4.365 -7.796 1.00 96.88 82 ARG A N 1
ATOM 645 C CA . ARG A 1 82 ? 9.889 5.678 -8.393 1.00 96.88 82 ARG A CA 1
ATOM 646 C C . ARG A 1 82 ? 10.984 6.088 -9.376 1.00 96.88 82 ARG A C 1
ATOM 648 O O . ARG A 1 82 ? 10.674 6.421 -10.512 1.00 96.88 82 ARG A O 1
ATOM 655 N N . ALA A 1 83 ? 12.250 5.986 -8.970 1.00 96.19 83 ALA A N 1
ATOM 656 C CA . ALA A 1 83 ? 13.381 6.363 -9.813 1.00 96.19 83 ALA A CA 1
ATOM 657 C C . ALA A 1 83 ? 13.451 5.551 -11.118 1.00 96.19 83 ALA A C 1
ATOM 659 O O . ALA A 1 83 ? 13.663 6.137 -12.178 1.00 96.19 83 ALA A O 1
ATOM 660 N N . MET A 1 84 ? 13.241 4.227 -11.066 1.00 95.88 84 MET A N 1
ATOM 661 C CA . MET A 1 84 ? 13.265 3.401 -12.283 1.00 95.88 84 MET A CA 1
ATOM 662 C C . MET A 1 84 ? 12.110 3.752 -13.232 1.00 95.88 84 MET A C 1
ATOM 664 O O . MET A 1 84 ? 12.343 3.927 -14.423 1.00 95.88 84 MET A O 1
ATOM 668 N N . LEU A 1 85 ? 10.883 3.919 -12.715 1.00 96.44 85 LEU A N 1
ATOM 669 C CA . LEU A 1 85 ? 9.715 4.211 -13.550 1.00 96.44 85 LEU A CA 1
ATOM 670 C C . LEU A 1 85 ? 9.820 5.597 -14.188 1.00 96.44 85 LEU A C 1
ATOM 672 O O . LEU A 1 85 ? 9.543 5.737 -15.375 1.00 96.44 85 LEU A O 1
ATOM 676 N N . THR A 1 86 ? 10.262 6.603 -13.428 1.00 96.50 86 THR A N 1
ATOM 677 C CA . THR A 1 86 ? 10.534 7.944 -13.959 1.00 96.50 86 THR A CA 1
ATOM 678 C C . THR A 1 86 ? 11.596 7.893 -15.052 1.00 96.50 86 THR A C 1
ATOM 680 O O . THR A 1 86 ? 11.366 8.418 -16.134 1.00 96.50 86 THR A O 1
ATOM 683 N N . ARG A 1 87 ? 12.714 7.185 -14.837 1.00 95.69 87 ARG A N 1
ATOM 684 C CA . ARG A 1 87 ? 13.768 7.059 -15.854 1.00 95.69 87 ARG A CA 1
ATOM 685 C C . ARG A 1 87 ? 13.246 6.444 -17.156 1.00 95.69 87 ARG A C 1
ATOM 687 O O . ARG A 1 87 ? 13.507 6.998 -18.220 1.00 95.69 87 ARG A O 1
ATOM 694 N N . CYS A 1 88 ? 12.511 5.334 -17.081 1.00 95.06 88 CYS A N 1
ATOM 695 C CA . CYS A 1 88 ? 11.929 4.684 -18.259 1.00 95.06 88 CYS A CA 1
ATOM 696 C C . CYS A 1 88 ? 10.933 5.601 -18.991 1.00 95.06 88 CYS A C 1
ATOM 698 O O . CYS A 1 88 ? 10.918 5.652 -20.219 1.00 95.06 88 CYS A O 1
ATOM 700 N N . LEU A 1 89 ? 10.135 6.382 -18.254 1.00 95.69 89 LEU A N 1
ATOM 701 C CA . LEU A 1 89 ? 9.214 7.361 -18.841 1.00 95.69 89 LEU A CA 1
ATOM 702 C C . LEU A 1 89 ? 9.951 8.524 -19.524 1.00 95.69 89 LEU A C 1
ATOM 704 O O . LEU A 1 89 ? 9.580 8.899 -20.637 1.00 95.69 89 LEU A O 1
ATOM 708 N N . ASP A 1 90 ? 11.002 9.054 -18.907 1.00 95.12 90 ASP A N 1
ATOM 709 C CA . ASP A 1 90 ? 11.718 10.226 -19.417 1.00 95.12 90 ASP A CA 1
ATOM 710 C C . ASP A 1 90 ? 12.632 9.879 -20.600 1.00 95.12 90 ASP A C 1
ATOM 712 O O . ASP A 1 90 ? 12.697 10.620 -21.578 1.00 95.12 90 ASP A O 1
ATOM 716 N N . ARG A 1 91 ? 13.336 8.741 -20.528 1.00 93.31 91 ARG A N 1
ATOM 717 C CA . ARG A 1 91 ? 14.357 8.344 -21.514 1.00 93.31 91 ARG A CA 1
ATOM 718 C C . ARG A 1 91 ? 13.854 7.368 -22.572 1.00 93.31 91 ARG A C 1
ATOM 720 O O . ARG A 1 91 ? 14.452 7.268 -23.634 1.00 93.31 91 ARG A O 1
ATOM 727 N N . GLY A 1 92 ? 12.751 6.668 -22.301 1.00 89.56 92 GLY A N 1
ATOM 728 C CA . GLY A 1 92 ? 12.288 5.564 -23.145 1.00 89.56 92 GLY A CA 1
ATOM 729 C C . GLY A 1 92 ? 13.083 4.280 -22.994 1.00 89.56 92 GLY A C 1
ATOM 730 O O . GLY A 1 92 ? 13.013 3.434 -23.877 1.00 89.56 92 GLY A O 1
ATOM 731 N N . ASP A 1 93 ? 13.801 4.138 -21.882 1.00 90.75 93 ASP A N 1
ATOM 732 C CA . ASP A 1 93 ? 14.510 2.911 -21.545 1.00 90.75 93 ASP A CA 1
ATOM 733 C C . ASP A 1 93 ? 13.530 1.800 -21.149 1.00 90.75 93 ASP A C 1
ATOM 735 O O . ASP A 1 93 ? 12.508 2.042 -20.500 1.00 90.75 93 ASP A O 1
ATOM 739 N N . GLU A 1 94 ? 13.912 0.561 -21.437 1.00 93.19 94 GLU A N 1
ATOM 740 C CA . GLU A 1 94 ? 13.241 -0.630 -20.926 1.00 93.19 94 GLU A CA 1
ATOM 741 C C . GLU A 1 94 ? 13.635 -0.929 -19.469 1.00 93.19 94 GLU A C 1
ATOM 743 O O . GLU A 1 94 ? 14.687 -0.507 -18.974 1.00 93.19 94 GLU A O 1
ATOM 748 N N . LEU A 1 95 ? 12.795 -1.695 -18.766 1.00 93.56 95 LEU A N 1
ATOM 749 C CA . LEU A 1 95 ? 13.137 -2.202 -17.435 1.00 93.56 95 LEU A CA 1
ATOM 750 C C . LEU A 1 95 ? 14.150 -3.346 -17.541 1.00 93.56 95 LEU A C 1
ATOM 752 O O . LEU A 1 95 ? 13.909 -4.355 -18.210 1.00 93.56 95 LEU A O 1
ATOM 756 N N . THR A 1 96 ? 15.246 -3.241 -16.790 1.00 94.12 96 THR A N 1
ATOM 757 C CA . THR A 1 96 ? 16.212 -4.341 -16.653 1.00 94.12 96 THR A CA 1
ATOM 758 C C . THR A 1 96 ? 15.615 -5.520 -15.876 1.00 94.12 96 THR A C 1
ATOM 760 O O . THR A 1 96 ? 14.690 -5.356 -15.076 1.00 94.12 96 THR A O 1
ATOM 763 N N . ALA A 1 97 ? 16.185 -6.721 -16.023 1.00 92.75 97 ALA A N 1
ATOM 764 C CA . ALA A 1 97 ? 15.747 -7.904 -15.269 1.00 92.75 97 ALA A CA 1
ATOM 765 C C . ALA A 1 97 ? 15.764 -7.679 -13.740 1.00 92.75 97 ALA A C 1
ATOM 767 O O . ALA A 1 97 ? 14.828 -8.051 -13.031 1.00 92.75 97 ALA A O 1
ATOM 768 N N . THR A 1 98 ? 16.791 -6.996 -13.227 1.00 94.44 98 THR A N 1
ATOM 769 C CA . THR A 1 98 ? 16.905 -6.653 -11.801 1.00 94.44 98 THR A CA 1
ATOM 770 C C . THR A 1 98 ? 15.817 -5.676 -11.351 1.00 94.44 98 THR A C 1
ATOM 772 O O . THR A 1 98 ? 15.322 -5.762 -10.226 1.00 94.44 98 THR A O 1
ATOM 775 N N . GLU A 1 99 ? 15.428 -4.733 -12.206 1.00 95.12 99 GLU A N 1
ATOM 776 C CA . GLU A 1 99 ? 14.360 -3.776 -11.906 1.00 95.12 99 GLU A CA 1
ATOM 777 C C . GLU A 1 99 ? 12.988 -4.427 -11.928 1.00 95.12 99 GLU A C 1
ATOM 779 O O . GLU A 1 99 ? 12.204 -4.193 -11.011 1.00 95.12 99 GLU A O 1
ATOM 784 N N . ARG A 1 100 ? 12.742 -5.327 -12.884 1.00 95.00 100 ARG A N 1
ATOM 785 C CA . ARG A 1 100 ? 11.542 -6.175 -12.917 1.00 95.00 100 ARG A CA 1
ATOM 786 C C . ARG A 1 100 ? 11.409 -7.003 -11.646 1.00 95.00 100 ARG A C 1
ATOM 788 O O . ARG A 1 100 ? 10.350 -7.004 -11.024 1.00 95.00 100 ARG A O 1
ATOM 795 N N . ALA A 1 101 ? 12.499 -7.624 -11.192 1.00 94.25 101 ALA A N 1
ATOM 796 C CA . ALA A 1 101 ? 12.520 -8.350 -9.924 1.00 94.25 101 ALA A CA 1
ATOM 797 C C . ALA A 1 101 ? 12.231 -7.431 -8.720 1.00 94.25 101 ALA A C 1
ATOM 799 O O . ALA A 1 101 ? 11.488 -7.805 -7.809 1.00 94.25 101 ALA A O 1
ATOM 800 N N . GLY A 1 102 ? 12.774 -6.209 -8.716 1.00 95.44 102 GLY A N 1
ATOM 801 C CA . GLY A 1 102 ? 12.481 -5.201 -7.694 1.00 95.44 102 GLY A CA 1
ATOM 802 C C . GLY A 1 102 ? 11.011 -4.769 -7.681 1.00 95.44 102 GLY A C 1
ATOM 803 O O . GLY A 1 102 ? 10.411 -4.662 -6.609 1.00 95.44 102 GLY A O 1
ATOM 804 N N . LEU A 1 103 ? 10.425 -4.578 -8.862 1.00 95.44 103 LEU A N 1
ATOM 805 C CA . LEU A 1 103 ? 9.029 -4.202 -9.053 1.00 95.44 103 LEU A CA 1
ATOM 806 C C . LEU A 1 103 ? 8.079 -5.323 -8.602 1.00 95.44 103 LEU A C 1
ATOM 808 O O . LEU A 1 103 ? 7.160 -5.074 -7.821 1.00 95.44 103 LEU A O 1
ATOM 812 N N . ALA A 1 104 ? 8.369 -6.569 -8.987 1.00 95.00 104 ALA A N 1
ATOM 813 C CA . ALA A 1 104 ? 7.637 -7.752 -8.537 1.00 95.00 104 ALA A CA 1
ATOM 814 C C . ALA A 1 104 ? 7.714 -7.928 -7.011 1.00 95.00 104 ALA A C 1
ATOM 816 O O . ALA A 1 104 ? 6.714 -8.233 -6.357 1.00 95.00 104 ALA A O 1
ATOM 817 N N . LYS A 1 105 ? 8.886 -7.683 -6.410 1.00 96.38 105 LYS A N 1
ATOM 818 C CA . LYS A 1 105 ? 9.052 -7.728 -4.952 1.00 96.38 105 LYS A CA 1
ATOM 819 C C . LYS A 1 105 ? 8.207 -6.661 -4.254 1.00 96.38 105 LYS A C 1
ATOM 821 O O . LYS A 1 105 ? 7.539 -6.975 -3.270 1.00 96.38 105 LYS A O 1
ATOM 826 N N . PHE A 1 106 ? 8.202 -5.429 -4.765 1.00 96.31 106 PHE A N 1
ATOM 827 C CA . PHE A 1 106 ? 7.346 -4.357 -4.250 1.00 96.31 106 PHE A CA 1
ATOM 828 C C . PHE A 1 106 ? 5.859 -4.738 -4.324 1.00 96.31 106 PHE A C 1
ATOM 830 O O . PHE A 1 106 ? 5.162 -4.675 -3.309 1.00 96.31 106 PHE A O 1
ATOM 837 N N . ALA A 1 107 ? 5.393 -5.221 -5.482 1.00 94.81 107 ALA A N 1
ATOM 838 C CA . ALA A 1 107 ? 4.015 -5.679 -5.663 1.00 94.81 107 ALA A CA 1
ATOM 839 C C . ALA A 1 107 ? 3.647 -6.811 -4.696 1.00 94.81 107 ALA A C 1
ATOM 841 O O . ALA A 1 107 ? 2.554 -6.822 -4.133 1.00 94.81 107 ALA A O 1
ATOM 842 N N . ALA A 1 108 ? 4.574 -7.739 -4.440 1.00 95.25 108 ALA A N 1
ATOM 843 C CA . ALA A 1 108 ? 4.355 -8.827 -3.498 1.00 95.25 108 ALA A CA 1
ATOM 844 C C . ALA A 1 108 ? 4.141 -8.345 -2.055 1.00 95.25 108 ALA A C 1
ATOM 846 O O . ALA A 1 108 ? 3.260 -8.875 -1.377 1.00 95.25 108 ALA A O 1
ATOM 847 N N . HIS A 1 109 ? 4.900 -7.346 -1.591 1.00 96.12 109 HIS A N 1
ATOM 848 C CA . HIS A 1 109 ? 4.676 -6.730 -0.278 1.00 96.12 109 HIS A CA 1
ATOM 849 C C . HIS A 1 109 ? 3.305 -6.049 -0.205 1.00 96.12 109 HIS A C 1
ATOM 851 O O . HIS A 1 109 ? 2.522 -6.359 0.691 1.00 96.12 109 HIS A O 1
ATOM 857 N N . MET A 1 110 ? 2.970 -5.211 -1.193 1.00 93.50 110 MET A N 1
ATOM 858 C CA . MET A 1 110 ? 1.670 -4.531 -1.245 1.00 93.50 110 MET A CA 1
ATOM 859 C C . MET A 1 110 ? 0.501 -5.521 -1.278 1.00 93.50 110 MET A C 1
ATOM 861 O O . MET A 1 110 ? -0.479 -5.349 -0.561 1.00 93.50 110 MET A O 1
ATOM 865 N N . ARG A 1 111 ? 0.612 -6.610 -2.046 1.00 93.62 111 ARG A N 1
ATOM 866 C CA . ARG A 1 111 ? -0.434 -7.635 -2.134 1.00 93.62 111 ARG A CA 1
ATOM 867 C C . ARG A 1 111 ? -0.652 -8.356 -0.810 1.00 93.62 111 ARG A C 1
ATOM 869 O O . ARG A 1 111 ? -1.798 -8.565 -0.429 1.00 93.62 111 ARG A O 1
ATOM 876 N N . ARG A 1 112 ? 0.418 -8.750 -0.111 1.00 94.38 112 ARG A N 1
ATOM 877 C CA . ARG A 1 112 ? 0.285 -9.418 1.194 1.00 94.38 112 ARG A CA 1
ATOM 878 C C . ARG A 1 112 ? -0.327 -8.496 2.243 1.00 94.38 112 ARG A C 1
ATOM 880 O O . ARG A 1 112 ? -1.220 -8.942 2.961 1.00 94.38 112 ARG A O 1
ATOM 887 N N . HIS A 1 113 ? 0.080 -7.228 2.254 1.00 93.06 113 HIS A N 1
ATOM 888 C CA . HIS A 1 113 ? -0.555 -6.191 3.059 1.00 93.06 113 HIS A CA 1
ATOM 889 C C . HIS A 1 113 ? -2.060 -6.095 2.751 1.00 93.06 113 HIS A C 1
ATOM 891 O O . HIS A 1 113 ? -2.864 -6.285 3.660 1.00 93.06 113 HIS A O 1
ATOM 897 N N . LEU A 1 114 ? -2.450 -5.927 1.481 1.00 92.62 114 LEU A N 1
ATOM 898 C CA . LEU A 1 114 ? -3.858 -5.818 1.079 1.00 92.62 114 LEU A CA 1
ATOM 899 C C . LEU A 1 114 ? -4.670 -7.076 1.403 1.00 92.62 114 LEU A C 1
ATOM 901 O O . LEU A 1 114 ? -5.854 -6.978 1.721 1.00 92.62 114 LEU A O 1
ATOM 905 N N . VAL A 1 115 ? -4.081 -8.270 1.299 1.00 93.25 115 VAL A N 1
ATOM 906 C CA . VAL A 1 115 ? -4.761 -9.519 1.673 1.00 93.25 115 VAL A CA 1
ATOM 907 C C . VAL A 1 115 ? -5.044 -9.534 3.171 1.00 93.25 115 VAL A C 1
ATOM 909 O O . VAL A 1 115 ? -6.181 -9.789 3.558 1.00 93.25 115 VAL A O 1
ATOM 912 N N . ALA A 1 116 ? -4.052 -9.228 4.009 1.00 92.94 116 ALA A N 1
ATOM 913 C CA . ALA A 1 116 ? -4.240 -9.180 5.457 1.00 92.94 116 ALA A CA 1
ATOM 914 C C . ALA A 1 116 ? -5.228 -8.074 5.867 1.00 92.94 116 ALA A C 1
ATOM 916 O O . ALA A 1 116 ? -6.110 -8.304 6.691 1.00 92.94 116 ALA A O 1
ATOM 917 N N . GLU A 1 117 ? -5.149 -6.904 5.241 1.00 93.69 117 GLU A N 1
ATOM 918 C CA . GLU A 1 117 ? -6.079 -5.805 5.479 1.00 93.69 117 GLU A CA 1
ATOM 919 C C . GLU A 1 117 ? -7.525 -6.205 5.118 1.00 93.69 117 GLU A C 1
ATOM 921 O O . GLU A 1 117 ? -8.424 -6.136 5.956 1.00 93.69 117 GLU A O 1
ATOM 926 N N . ASN A 1 118 ? -7.759 -6.709 3.901 1.00 92.75 118 ASN A N 1
ATOM 927 C CA . ASN A 1 118 ? -9.107 -7.032 3.422 1.00 92.75 118 ASN A CA 1
ATOM 928 C C . ASN A 1 118 ? -9.716 -8.278 4.082 1.00 92.75 118 ASN A C 1
ATOM 930 O O . ASN A 1 118 ? -10.935 -8.326 4.252 1.00 92.75 118 ASN A O 1
ATOM 934 N N . ALA A 1 119 ? -8.902 -9.285 4.408 1.00 93.56 119 ALA A N 1
ATOM 935 C CA . ALA A 1 119 ? -9.378 -10.558 4.949 1.00 93.56 119 ALA A CA 1
ATOM 936 C C . ALA A 1 119 ? -9.417 -10.598 6.482 1.00 93.56 119 ALA A C 1
ATOM 938 O O . ALA A 1 119 ? -10.104 -11.452 7.032 1.00 93.56 119 ALA A O 1
ATOM 939 N N . ILE A 1 120 ? -8.691 -9.705 7.168 1.00 93.38 120 ILE A N 1
ATOM 940 C CA . ILE A 1 120 ? -8.557 -9.734 8.632 1.00 93.38 120 ILE A CA 1
ATOM 941 C C . ILE A 1 120 ? -8.926 -8.379 9.238 1.00 93.38 120 ILE A C 1
ATOM 943 O O . ILE A 1 120 ? -9.907 -8.294 9.977 1.00 93.38 120 ILE A O 1
ATOM 947 N N . LEU A 1 121 ? -8.198 -7.306 8.898 1.00 94.88 121 LEU A N 1
ATOM 948 C CA . LEU A 1 121 ? -8.387 -6.009 9.562 1.00 94.88 121 LEU A CA 1
ATOM 949 C C . LEU A 1 121 ? -9.771 -5.408 9.298 1.00 94.88 121 LEU A C 1
ATOM 951 O O . LEU A 1 121 ? -10.454 -5.025 10.244 1.00 94.88 121 LEU A O 1
ATOM 955 N N . LEU A 1 122 ? -10.216 -5.336 8.040 1.00 93.94 122 LEU A N 1
ATOM 956 C CA . LEU A 1 122 ? -11.507 -4.732 7.698 1.00 93.94 122 LEU A CA 1
ATOM 957 C C . LEU A 1 122 ? -12.711 -5.514 8.256 1.00 93.94 122 LEU A C 1
ATOM 959 O O . LEU A 1 122 ? -13.653 -4.871 8.722 1.00 93.94 122 LEU A O 1
ATOM 963 N N . PRO A 1 123 ? -12.742 -6.861 8.245 1.00 95.88 123 PRO A N 1
ATOM 964 C CA . PRO A 1 123 ? -13.767 -7.621 8.961 1.00 95.88 123 PRO A CA 1
ATOM 965 C C . PRO A 1 123 ? -13.832 -7.303 10.459 1.00 95.88 123 PRO A C 1
ATOM 967 O O . PRO A 1 123 ? -14.916 -7.002 10.956 1.00 95.88 123 PRO A O 1
ATOM 970 N N . ILE A 1 124 ? -12.692 -7.281 11.159 1.00 95.62 124 ILE A N 1
ATOM 971 C CA . ILE A 1 124 ? -12.650 -6.935 12.590 1.00 95.62 124 ILE A CA 1
ATOM 972 C C . ILE A 1 124 ? -13.099 -5.486 12.805 1.00 95.62 124 ILE A C 1
ATOM 974 O O . ILE A 1 124 ? -13.905 -5.208 13.692 1.00 95.62 124 ILE A O 1
ATOM 978 N N . ALA A 1 125 ? -12.658 -4.565 11.945 1.00 96.06 125 ALA A N 1
ATOM 979 C CA . ALA A 1 125 ? -13.076 -3.170 11.988 1.00 96.06 125 ALA A CA 1
ATOM 980 C C . ALA A 1 125 ? -14.599 -3.028 11.894 1.00 96.06 125 ALA A C 1
ATOM 982 O O . ALA A 1 125 ? -15.196 -2.285 12.666 1.00 96.06 125 ALA A O 1
ATOM 983 N N . ARG A 1 126 ? -15.255 -3.776 10.999 1.00 95.69 126 ARG A N 1
ATOM 984 C CA . ARG A 1 126 ? -16.723 -3.764 10.886 1.00 95.69 126 ARG A CA 1
ATOM 985 C C . ARG A 1 126 ? -17.417 -4.301 12.135 1.00 95.69 126 ARG A C 1
ATOM 987 O O . ARG A 1 126 ? -18.490 -3.814 12.467 1.00 95.69 126 ARG A O 1
ATOM 994 N N . ALA A 1 127 ? -16.823 -5.286 12.805 1.00 95.94 127 ALA A N 1
ATOM 995 C CA . ALA A 1 127 ? -17.387 -5.872 14.016 1.00 95.94 127 ALA A CA 1
ATOM 996 C C . ALA A 1 127 ? -17.188 -4.989 15.262 1.00 95.94 127 ALA A C 1
ATOM 998 O O . ALA A 1 127 ? -18.023 -5.010 16.164 1.00 95.94 127 ALA A O 1
ATOM 999 N N . ARG A 1 128 ? -16.086 -4.228 15.334 1.00 96.56 128 ARG A N 1
ATOM 1000 C CA . ARG A 1 128 ? -15.667 -3.509 16.553 1.00 96.56 128 ARG A CA 1
ATOM 1001 C C . ARG A 1 128 ? -15.822 -1.989 16.494 1.00 96.56 128 ARG A C 1
ATOM 1003 O O . ARG A 1 128 ? -15.926 -1.361 17.547 1.00 96.56 128 ARG A O 1
ATOM 1010 N N . LEU A 1 129 ? -15.813 -1.374 15.310 1.00 97.19 129 LEU A N 1
ATOM 1011 C CA . LEU A 1 129 ? -15.907 0.082 15.184 1.00 97.19 129 LEU A CA 1
ATOM 1012 C C . LEU A 1 129 ? -17.359 0.554 15.204 1.00 97.19 129 LEU A C 1
ATOM 1014 O O . LEU A 1 129 ? -18.209 0.090 14.447 1.00 97.19 129 LEU A O 1
ATOM 1018 N N . THR A 1 130 ? -17.625 1.546 16.047 1.00 96.81 130 THR A N 1
ATOM 1019 C CA . THR A 1 130 ? -18.936 2.191 16.139 1.00 96.81 130 THR A CA 1
ATOM 1020 C C . THR A 1 130 ? -19.130 3.225 15.029 1.00 96.81 130 THR A C 1
ATOM 1022 O O . THR A 1 130 ? -18.178 3.700 14.404 1.00 96.81 130 THR A O 1
ATOM 1025 N N . ARG A 1 131 ? -20.373 3.679 14.824 1.00 95.56 131 ARG A N 1
ATOM 1026 C CA . ARG A 1 131 ? -20.663 4.787 13.898 1.00 95.56 131 ARG A CA 1
ATOM 1027 C C . ARG A 1 131 ? -19.891 6.064 14.258 1.00 95.56 131 ARG A C 1
ATOM 1029 O O . ARG A 1 131 ? -19.442 6.769 13.358 1.00 95.56 131 ARG A O 1
ATOM 1036 N N . ALA A 1 132 ? -19.705 6.342 15.549 1.00 95.75 132 ALA A N 1
ATOM 1037 C CA . ALA A 1 132 ? -18.921 7.484 16.019 1.00 95.75 132 ALA A CA 1
ATOM 1038 C C . ALA A 1 132 ? -17.434 7.352 15.649 1.00 95.75 132 ALA A C 1
ATOM 1040 O O . ALA A 1 132 ? -16.825 8.316 15.183 1.00 95.75 132 ALA A O 1
ATOM 1041 N N . ASP A 1 133 ? -16.870 6.148 15.774 1.00 96.50 133 ASP A N 1
ATOM 1042 C CA . ASP A 1 133 ? -15.492 5.863 15.364 1.00 96.50 133 ASP A CA 1
ATOM 1043 C C . ASP A 1 133 ? -15.299 6.087 13.856 1.00 96.50 133 ASP A C 1
ATOM 1045 O O . ASP A 1 133 ? -14.345 6.744 13.440 1.00 96.50 133 ASP A O 1
ATOM 1049 N N . LEU A 1 134 ? -16.241 5.612 13.033 1.00 95.56 134 LEU A N 1
ATOM 1050 C CA . LEU A 1 134 ? -16.199 5.791 11.577 1.00 95.56 134 LEU A CA 1
ATOM 1051 C C . LEU A 1 134 ? -16.358 7.261 11.158 1.00 95.56 134 LEU A C 1
ATOM 1053 O O . LEU A 1 134 ? -15.671 7.710 10.235 1.00 95.56 134 LEU A O 1
ATOM 1057 N N . LYS A 1 135 ? -17.220 8.031 11.843 1.00 95.06 135 LYS A N 1
ATOM 1058 C CA . LYS A 1 135 ? -17.347 9.488 11.639 1.00 95.06 135 LYS A CA 1
ATOM 1059 C C . LYS A 1 135 ? -16.016 10.190 11.937 1.00 95.06 135 LYS A C 1
ATOM 1061 O O . LYS A 1 135 ? -15.556 10.994 11.123 1.00 95.06 135 LYS A O 1
ATOM 1066 N N . LEU A 1 136 ? -15.366 9.851 13.054 1.00 93.62 136 LEU A N 1
ATOM 1067 C CA . LEU A 1 136 ? -14.066 10.413 13.429 1.00 93.62 136 LEU A CA 1
ATOM 1068 C C . LEU A 1 136 ? -12.972 10.059 12.412 1.00 93.62 136 LEU A C 1
ATOM 1070 O O . LEU A 1 136 ? -12.251 10.952 11.961 1.00 93.62 136 LEU A O 1
ATOM 1074 N N . LEU A 1 137 ? -12.879 8.787 12.014 1.00 94.12 137 LEU A N 1
ATOM 1075 C CA . LEU A 1 137 ? -11.909 8.311 11.026 1.00 94.12 137 LEU A CA 1
ATOM 1076 C C . LEU A 1 137 ? -12.082 9.050 9.691 1.00 94.12 137 LEU A C 1
ATOM 1078 O O . LEU A 1 137 ? -11.132 9.619 9.157 1.00 94.12 137 LEU A O 1
ATOM 1082 N N . THR A 1 138 ? -13.325 9.151 9.212 1.00 93.69 138 THR A N 1
ATOM 1083 C CA . THR A 1 138 ? -13.663 9.879 7.981 1.00 93.69 138 THR A CA 1
ATOM 1084 C C . THR A 1 138 ? -13.270 11.352 8.070 1.00 93.69 138 THR A C 1
ATOM 1086 O O . THR A 1 138 ? -12.693 11.897 7.127 1.00 93.69 138 THR A O 1
ATOM 1089 N N . LYS A 1 139 ? -13.547 12.012 9.204 1.00 93.50 139 LYS A N 1
ATOM 1090 C CA . LYS A 1 139 ? -13.182 13.418 9.425 1.00 93.50 139 LYS A CA 1
ATOM 1091 C C . LYS A 1 139 ? -11.672 13.625 9.296 1.00 93.50 139 LYS A C 1
ATOM 1093 O O . LYS A 1 139 ? -11.249 14.532 8.578 1.00 93.50 139 LYS A O 1
ATOM 1098 N N . ARG A 1 140 ? -10.869 12.774 9.943 1.00 93.88 140 ARG A N 1
ATOM 1099 C CA . ARG A 1 140 ? -9.399 12.858 9.914 1.00 93.88 140 ARG A CA 1
ATOM 1100 C C . ARG A 1 140 ? -8.828 12.565 8.528 1.00 93.88 140 ARG A C 1
ATOM 1102 O O . ARG A 1 140 ? -8.065 13.380 8.011 1.00 93.88 140 ARG A O 1
ATOM 1109 N N . MET A 1 141 ? -9.289 11.498 7.874 1.00 92.81 141 MET A N 1
ATOM 1110 C CA . MET A 1 141 ? -8.885 11.138 6.507 1.00 92.81 141 MET A CA 1
ATOM 1111 C C . MET A 1 141 ? -9.189 12.253 5.491 1.00 92.81 141 MET A C 1
ATOM 1113 O O . MET A 1 141 ? -8.378 12.533 4.604 1.00 92.81 141 MET A O 1
ATOM 1117 N N . ARG A 1 142 ? -10.347 12.919 5.607 1.00 91.81 142 ARG A N 1
ATOM 1118 C CA . ARG A 1 142 ? -10.710 14.065 4.752 1.00 91.81 142 ARG A CA 1
ATOM 1119 C C . ARG A 1 142 ? -9.851 15.288 5.046 1.00 91.81 142 ARG A C 1
ATOM 1121 O O . ARG A 1 142 ? -9.340 15.894 4.109 1.00 91.81 142 ARG A O 1
ATOM 1128 N N . SER A 1 143 ? -9.640 15.602 6.326 1.00 91.62 143 SER A N 1
ATOM 1129 C CA . SER A 1 143 ? -8.786 16.718 6.746 1.00 91.62 143 SER A CA 1
ATOM 1130 C C . SER A 1 143 ? -7.358 16.568 6.222 1.00 91.62 143 SER A C 1
ATOM 1132 O O . SER A 1 143 ? -6.787 17.531 5.721 1.00 91.62 143 SER A O 1
ATOM 1134 N N . ARG A 1 144 ? -6.801 15.350 6.264 1.00 92.06 144 ARG A N 1
ATOM 1135 C CA . ARG A 1 144 ? -5.470 15.022 5.724 1.00 92.06 144 ARG A CA 1
ATOM 1136 C C . ARG A 1 144 ? -5.353 15.306 4.222 1.00 92.06 144 ARG A C 1
ATOM 1138 O O . ARG A 1 144 ? -4.269 15.594 3.730 1.00 92.06 144 ARG A O 1
ATOM 1145 N N . ARG A 1 145 ? -6.476 15.240 3.505 1.00 89.88 145 ARG A N 1
ATOM 1146 C CA . ARG A 1 145 ? -6.593 15.505 2.064 1.00 89.88 145 ARG A CA 1
ATOM 1147 C C . ARG A 1 145 ? -7.036 16.940 1.748 1.00 89.88 145 ARG A C 1
ATOM 1149 O O . ARG A 1 145 ? -7.329 17.225 0.594 1.00 89.88 145 ARG A O 1
ATOM 1156 N N . GLY A 1 146 ? -7.145 17.824 2.747 1.00 88.31 146 GLY A N 1
ATOM 1157 C CA . GLY A 1 146 ? -7.643 19.195 2.565 1.00 88.31 146 GLY A CA 1
ATOM 1158 C C . GLY A 1 146 ? -9.116 19.274 2.142 1.00 88.31 146 GLY A C 1
ATOM 1159 O O . GLY A 1 146 ? -9.564 20.306 1.650 1.00 88.31 146 GLY A O 1
ATOM 1160 N N . LEU A 1 147 ? -9.875 18.186 2.301 1.00 82.69 147 LEU A N 1
ATOM 1161 C CA . LEU A 1 147 ? -11.278 18.128 1.911 1.00 82.69 147 LEU A CA 1
ATOM 1162 C C . LEU A 1 147 ? -12.168 18.655 3.043 1.00 82.69 147 LEU A C 1
ATOM 1164 O O . LEU A 1 147 ? -11.952 18.291 4.205 1.00 82.69 147 LEU A O 1
ATOM 1168 N N . PRO A 1 148 ? -13.217 19.437 2.725 1.00 71.00 148 PRO A N 1
ATOM 1169 C CA . PRO A 1 148 ? -14.126 19.956 3.734 1.00 71.00 148 PRO A CA 1
ATOM 1170 C C . PRO A 1 148 ? -14.816 18.811 4.478 1.00 71.00 148 PRO A C 1
ATOM 1172 O O . PRO A 1 148 ? -15.090 17.739 3.913 1.00 71.00 148 PRO A O 1
ATOM 1175 N N . HIS A 1 149 ? -15.114 19.038 5.755 1.00 63.59 149 HIS A N 1
ATOM 1176 C CA . HIS A 1 149 ? -16.021 18.179 6.503 1.00 63.59 149 HIS A CA 1
ATOM 1177 C C . HIS A 1 149 ? -17.385 18.245 5.800 1.00 63.59 149 HIS A C 1
ATOM 1179 O O . HIS A 1 149 ? -17.911 19.333 5.582 1.00 63.59 149 HIS A O 1
ATOM 1185 N N . GLY A 1 150 ? -17.911 17.103 5.340 1.00 57.66 150 GLY A N 1
ATOM 1186 C CA . GLY A 1 150 ? -19.281 17.067 4.815 1.00 57.66 150 GLY A CA 1
ATOM 1187 C C . GLY A 1 150 ? -20.261 17.516 5.905 1.00 57.66 150 GLY A C 1
ATOM 1188 O O . GLY A 1 150 ? -19.882 17.451 7.079 1.00 57.66 150 GLY A O 1
ATOM 1189 N N . PRO A 1 151 ? -21.477 17.973 5.552 1.00 48.56 151 PRO A N 1
ATOM 1190 C CA . PRO A 1 151 ? -22.442 18.416 6.547 1.00 48.56 151 PRO A CA 1
ATOM 1191 C C . PRO A 1 151 ? -22.615 17.307 7.582 1.00 48.56 151 PRO A C 1
ATOM 1193 O O . PRO A 1 151 ? -22.891 16.153 7.245 1.00 48.56 151 PRO A O 1
ATOM 1196 N N . GLU A 1 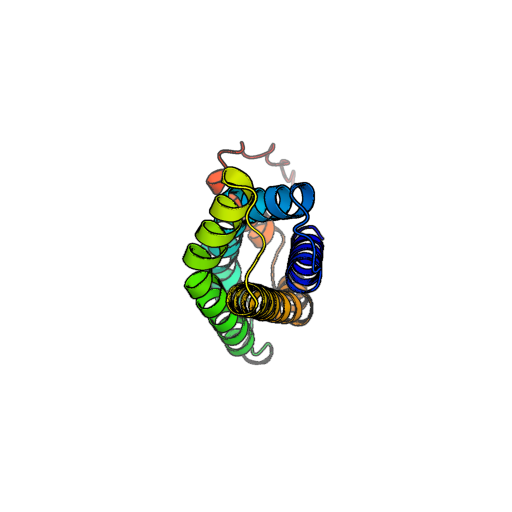152 ? -22.355 17.661 8.836 1.00 50.97 152 GLU A N 1
ATOM 1197 C CA . GLU A 1 152 ? -22.675 16.845 9.990 1.00 50.97 152 GLU A CA 1
ATOM 1198 C C . GLU A 1 152 ? -24.189 16.671 9.925 1.00 50.97 152 GLU A C 1
ATOM 1200 O O . GLU A 1 152 ? -24.933 17.621 10.150 1.00 50.97 152 GLU A O 1
ATOM 1205 N N . ALA A 1 153 ? -24.653 15.508 9.455 1.00 44.41 153 ALA A N 1
ATOM 1206 C CA . ALA A 1 153 ? -26.062 15.183 9.557 1.00 44.41 153 ALA A CA 1
ATOM 1207 C C . ALA A 1 153 ? -26.380 15.308 11.042 1.00 44.41 153 ALA A C 1
ATOM 1209 O O . ALA A 1 153 ? -25.833 14.545 11.843 1.00 44.41 153 ALA A O 1
ATOM 1210 N N . ALA A 1 154 ? -27.156 16.340 11.375 1.00 41.31 154 ALA A N 1
ATOM 1211 C CA . ALA A 1 154 ? -27.769 16.497 12.669 1.00 41.31 154 ALA A CA 1
ATOM 1212 C C . ALA A 1 154 ? -28.455 15.163 12.954 1.00 41.31 154 ALA A C 1
ATOM 1214 O O . ALA A 1 154 ? -29.447 14.820 12.309 1.00 41.31 154 ALA A 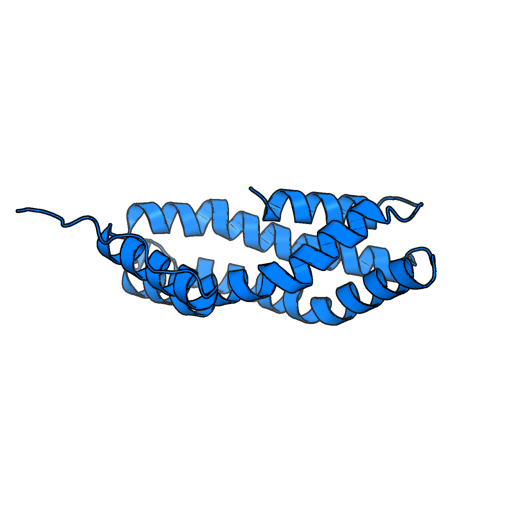O 1
ATOM 1215 N N . ASP A 1 155 ? -27.857 14.368 13.839 1.00 40.03 155 ASP A N 1
ATOM 1216 C CA . ASP A 1 155 ? -28.597 13.320 14.514 1.00 40.03 155 ASP A CA 1
ATOM 1217 C C . ASP A 1 155 ? -29.560 14.111 15.413 1.00 40.03 155 ASP A C 1
ATOM 1219 O O . ASP A 1 155 ? -29.184 14.599 16.477 1.00 40.03 155 ASP A O 1
ATOM 1223 N N . ALA A 1 156 ? -30.737 14.404 14.857 1.00 40.78 156 ALA A N 1
ATOM 1224 C CA . ALA A 1 156 ? -31.897 14.856 15.596 1.00 40.78 156 ALA A CA 1
ATOM 1225 C C . ALA A 1 156 ? -32.355 13.689 16.479 1.00 40.78 156 ALA A C 1
ATOM 1227 O O . ALA A 1 156 ? -32.513 12.588 15.951 1.00 40.78 156 ALA A O 1
ATOM 1228 N N . ASP A 1 157 ? -32.473 13.989 17.776 1.00 35.38 157 ASP A N 1
ATOM 1229 C CA . ASP A 1 157 ? -33.133 13.278 18.888 1.00 35.38 157 ASP A CA 1
ATOM 1230 C C . ASP A 1 157 ? -33.302 11.747 18.814 1.00 35.38 157 ASP A C 1
ATOM 1232 O O . ASP A 1 157 ? -34.108 11.237 18.001 1.00 35.38 157 ASP A O 1
#

Radius of gyration: 18.22 Å; chains: 1; bounding box: 50×33×47 Å

Sequence (157 aa):
MRERQICATIDTLALTEVFDRPAAMRVLRFLNEELNVHLRDETEDLFPLLARRCTAEDAIEGAIARVTADQIAATRLLPRVRAMLTRCLDRGDELTATERAGLAKFAAHMRRHLVAENAILLPIARARLTRADLKLLTKRMRSRRGLPHGPEAADAD

Foldseek 3Di:
DVLVVLLVLLLCCLPDQAHDLVSLVSNLCCLPPPLVLVVCLCPVALLVLLVVQDDVVLVSVVLSVLLVVLSVQLVVLSVVLNVQSVCCNVPVDRQDNVSSVSSNSSSVSSVSSVCSCVVRSVVSCVVGPDPVSVLVSVCVSCVSVVHDNDPPPPPDD

Secondary structure (DSSP, 8-state):
-HHHHHHHHHHHHHH-SS--HHHHHHHHHHHHHTHHHHHHHIIIIIHHHHHHH--GGGTHHHHHHHHHHHHHHHHHHHHHHHHHHHHHHHH-PPPPHHHHHHHHHHHHHHHHHHHHIIIIIHHHHHHH--HHHHHHHHHHHHHHTTPPPPP------